Protein AF-A0A9E4PS44-F1 (afdb_monomer_lite)

pLDDT: mean 82.49, std 15.83, range [48.94, 97.69]

Sequence (52 aa):
MRDNPQTESAPIDESLEQAPSFTLPTVGGGTASLDSYLGQRNVVLVFYRAFW

Secondary structure (DSSP, 8-state):
---PPP-----------PPPP-EEE-TTS-EEEGGGGTTT--------S---

Radius of gyration: 19.04 Å; chains: 1; bounding box: 46×45×30 Å

Foldseek 3Di:
DDDDPPPPPDPPPPPPPDDDWDKDADPVRHIDIPVVCPPPDDDDDDDDDDDD

Structure (mmCIF, N/CA/C/O backbone):
data_AF-A0A9E4PS44-F1
#
_entry.id   AF-A0A9E4PS44-F1
#
loop_
_atom_site.group_PDB
_atom_site.id
_atom_site.type_symbol
_atom_site.label_atom_id
_atom_site.label_alt_id
_atom_site.label_comp_id
_atom_site.label_asym_id
_atom_site.label_entity_id
_atom_site.label_seq_id
_atom_site.pdbx_PDB_ins_code
_atom_site.Cartn_x
_atom_site.Cartn_y
_atom_site.Cartn_z
_atom_site.occupancy
_atom_site.B_iso_or_equiv
_atom_site.auth_seq_id
_atom_site.auth_comp_id
_atom_site.auth_asym_id
_atom_site.auth_atom_id
_atom_site.pdbx_PDB_model_num
ATOM 1 N N . MET A 1 1 ? -35.263 -38.454 5.905 1.00 48.94 1 MET A N 1
ATOM 2 C CA . MET A 1 1 ? -34.490 -37.665 6.881 1.00 48.94 1 MET A CA 1
ATOM 3 C C . MET A 1 1 ? -33.053 -37.695 6.390 1.00 48.94 1 MET A C 1
ATOM 5 O O . MET A 1 1 ? -32.451 -38.753 6.435 1.00 48.94 1 MET A O 1
ATOM 9 N N . ARG A 1 2 ? -32.592 -36.632 5.720 1.00 52.94 2 ARG A N 1
ATOM 10 C CA . ARG A 1 2 ? -31.181 -36.480 5.340 1.00 52.94 2 ARG A CA 1
ATOM 11 C C . ARG A 1 2 ? -30.603 -35.490 6.335 1.00 52.94 2 ARG A C 1
ATOM 13 O O . ARG A 1 2 ? -31.102 -34.369 6.399 1.00 52.94 2 ARG A O 1
ATOM 20 N N . ASP A 1 3 ? -29.640 -35.935 7.121 1.00 64.38 3 ASP A N 1
ATOM 21 C CA . ASP A 1 3 ? -28.892 -35.084 8.032 1.00 64.38 3 ASP A CA 1
ATOM 22 C C . ASP A 1 3 ? -28.167 -34.023 7.200 1.00 64.38 3 ASP A C 1
ATOM 24 O O . ASP A 1 3 ? -27.347 -34.330 6.334 1.00 64.38 3 ASP A O 1
ATOM 28 N N . ASN A 1 4 ? -28.562 -32.768 7.391 1.00 59.56 4 ASN A N 1
ATOM 29 C CA . ASN A 1 4 ? -27.861 -31.626 6.834 1.00 59.56 4 ASN A CA 1
ATOM 30 C C . ASN A 1 4 ? -26.541 -31.505 7.610 1.00 59.56 4 ASN A C 1
ATOM 32 O O . ASN A 1 4 ? -26.611 -31.335 8.830 1.00 59.56 4 ASN A O 1
ATOM 36 N N . PRO A 1 5 ? -25.358 -31.612 6.976 1.00 55.47 5 PRO A N 1
ATOM 37 C CA . PRO A 1 5 ? -24.113 -31.407 7.693 1.00 55.47 5 PRO A CA 1
ATOM 38 C C . PRO A 1 5 ? -24.117 -29.954 8.156 1.00 55.47 5 PRO A C 1
ATOM 40 O O . PRO A 1 5 ? -24.200 -29.034 7.341 1.00 55.47 5 PRO A O 1
ATOM 43 N N . GLN A 1 6 ? -24.124 -29.745 9.472 1.00 54.12 6 GLN A N 1
ATOM 44 C CA . GLN A 1 6 ? -23.956 -28.414 10.021 1.00 54.12 6 GLN A CA 1
ATOM 45 C C . GLN A 1 6 ? -22.648 -27.862 9.466 1.00 54.12 6 GLN A C 1
ATOM 47 O O . GLN A 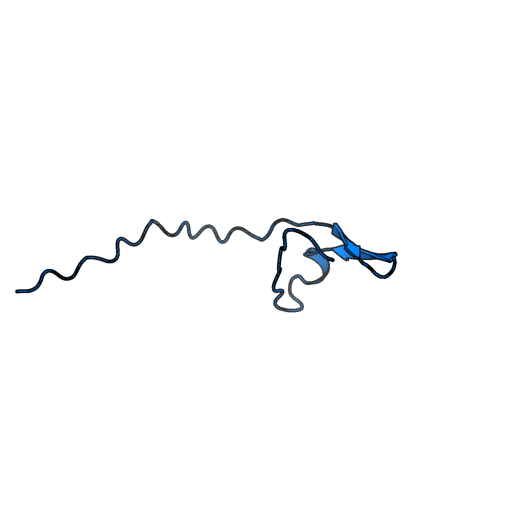1 6 ? -21.585 -28.443 9.670 1.00 54.12 6 GLN A O 1
ATOM 52 N N . THR A 1 7 ? -22.745 -26.752 8.740 1.00 59.59 7 THR A N 1
ATOM 53 C CA . THR A 1 7 ? -21.635 -25.830 8.555 1.00 59.59 7 THR A CA 1
ATOM 54 C C . THR A 1 7 ? -21.148 -25.486 9.956 1.00 59.59 7 THR A C 1
ATOM 56 O O . THR A 1 7 ? -21.783 -24.705 10.661 1.00 59.59 7 THR A O 1
ATOM 59 N N . GLU A 1 8 ? -20.092 -26.160 10.398 1.00 58.38 8 GLU A N 1
ATOM 60 C CA . GLU A 1 8 ? -19.398 -25.871 11.640 1.00 58.38 8 GLU A CA 1
ATOM 61 C C . GLU A 1 8 ? -18.761 -24.497 11.449 1.00 58.38 8 GLU A C 1
ATOM 63 O O . GLU A 1 8 ? -17.687 -24.343 10.871 1.00 58.38 8 GLU A O 1
ATOM 68 N N . SER A 1 9 ? -19.520 -23.466 11.812 1.00 61.97 9 SER A N 1
ATOM 69 C CA . SER A 1 9 ? -19.045 -22.101 11.937 1.00 61.97 9 SER A CA 1
ATOM 70 C C . SER A 1 9 ? -17.978 -22.115 13.017 1.00 61.97 9 SER A C 1
ATOM 72 O O . SER A 1 9 ? -18.293 -22.010 14.204 1.00 61.97 9 SER A O 1
ATOM 74 N N . ALA A 1 10 ? -16.722 -22.289 12.591 1.00 68.81 10 ALA A N 1
ATOM 75 C CA . ALA A 1 10 ? -15.560 -21.935 13.386 1.00 68.81 10 ALA A CA 1
ATOM 76 C C . ALA A 1 10 ? -15.854 -20.586 14.058 1.00 68.81 10 ALA A C 1
ATOM 78 O O . ALA A 1 10 ? -16.452 -19.726 13.398 1.00 68.81 10 ALA A O 1
ATOM 79 N N . PRO A 1 11 ? -15.509 -20.401 15.345 1.00 62.72 11 PRO A N 1
ATOM 80 C CA . PRO A 1 11 ? -15.710 -19.122 16.004 1.00 62.72 11 PRO A CA 1
ATOM 81 C C . PRO A 1 11 ? -15.020 -18.058 15.153 1.00 62.72 11 PRO A C 1
ATOM 83 O O . PRO A 1 11 ? -13.796 -18.035 15.041 1.00 62.72 11 PRO A O 1
ATOM 86 N N . ILE A 1 12 ? -15.827 -17.245 14.472 1.00 63.22 12 ILE A N 1
ATOM 87 C CA . ILE A 1 12 ? -15.354 -16.043 13.811 1.00 63.22 12 ILE A CA 1
ATOM 88 C C . ILE A 1 12 ? -14.913 -15.142 14.952 1.00 63.22 12 ILE A C 1
ATOM 90 O O . ILE A 1 12 ? -15.732 -14.657 15.728 1.00 63.22 12 ILE A O 1
ATOM 94 N N . ASP A 1 13 ? -13.605 -15.036 15.138 1.00 64.62 13 ASP A N 1
ATOM 95 C CA . ASP A 1 13 ? -13.047 -14.056 16.047 1.00 64.62 13 ASP A CA 1
ATOM 96 C C . ASP A 1 13 ? -13.390 -12.681 15.455 1.00 64.62 13 ASP A C 1
ATOM 98 O O . ASP A 1 13 ? -12.763 -12.215 14.509 1.00 64.62 13 ASP A O 1
ATOM 102 N N . GLU A 1 14 ? -14.492 -12.090 15.926 1.00 59.47 14 GLU A N 1
ATOM 103 C CA . GLU A 1 14 ? -14.983 -10.773 15.502 1.00 59.47 14 GLU A CA 1
ATOM 104 C C . GLU A 1 14 ? -14.151 -9.628 16.092 1.00 59.47 14 GLU A C 1
ATOM 106 O O . GLU A 1 14 ? -14.545 -8.459 16.018 1.00 59.47 14 GLU A O 1
ATOM 111 N N . SER A 1 15 ? -12.979 -9.922 16.661 1.00 64.06 15 SER A N 1
ATOM 112 C CA . SER A 1 15 ? -11.942 -8.910 16.730 1.00 64.06 15 SER A CA 1
ATOM 113 C C . SER A 1 15 ? -11.571 -8.568 15.286 1.00 64.06 15 SER A C 1
ATOM 115 O O . SER A 1 15 ? -10.816 -9.262 14.618 1.00 64.06 15 SER A O 1
ATOM 117 N N . LEU A 1 16 ? -12.216 -7.520 14.762 1.00 62.94 16 LEU A N 1
ATOM 118 C CA . LEU A 1 16 ? -11.902 -6.886 13.488 1.00 62.94 16 LEU A CA 1
ATOM 119 C C . LEU A 1 16 ? -10.442 -6.432 13.560 1.00 62.94 16 LEU A C 1
ATOM 121 O O . LEU A 1 16 ? -10.158 -5.284 13.907 1.00 62.94 16 LEU A O 1
ATOM 125 N N . GLU A 1 17 ? -9.517 -7.359 13.321 1.00 76.31 17 GLU A N 1
ATOM 126 C CA . GLU A 1 17 ? -8.096 -7.095 13.396 1.00 76.31 17 GLU A CA 1
ATOM 127 C C . GLU A 1 17 ? -7.787 -6.075 12.312 1.00 76.31 17 GLU A C 1
ATOM 129 O O . GLU A 1 17 ? -7.903 -6.323 11.107 1.00 76.31 17 GLU A O 1
ATOM 134 N N . GLN A 1 18 ? -7.462 -4.867 12.762 1.00 84.31 18 GLN A N 1
ATOM 135 C CA . GLN A 1 18 ? -7.028 -3.811 11.878 1.00 84.31 18 GLN A CA 1
ATOM 136 C C . GLN A 1 18 ? -5.795 -4.305 11.122 1.00 84.31 18 GLN A C 1
ATOM 138 O O . GLN A 1 18 ? -4.863 -4.845 11.721 1.00 84.31 18 GLN A O 1
ATOM 143 N N . ALA A 1 19 ? -5.792 -4.116 9.800 1.00 88.75 19 ALA A N 1
ATOM 144 C CA . ALA A 1 19 ? -4.657 -4.506 8.979 1.00 88.75 19 ALA A CA 1
ATOM 145 C C . ALA A 1 19 ? -3.365 -3.866 9.532 1.00 88.75 19 ALA A C 1
ATOM 147 O O . ALA A 1 19 ? -3.367 -2.658 9.796 1.00 88.75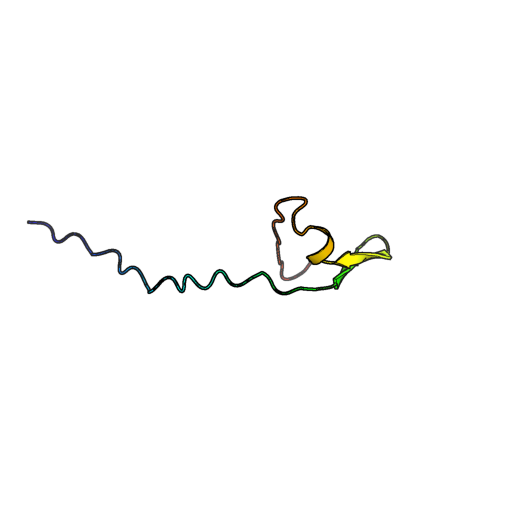 19 ALA A O 1
ATOM 148 N N . PRO A 1 20 ? -2.269 -4.633 9.695 1.00 90.94 20 PRO A N 1
ATOM 149 C CA . PRO A 1 20 ? -1.022 -4.092 10.212 1.00 90.94 20 PRO A CA 1
ATOM 150 C C . PRO A 1 20 ? -0.501 -2.958 9.335 1.00 90.94 20 PRO A C 1
ATOM 152 O O . PRO A 1 20 ? -0.395 -3.097 8.113 1.00 90.94 20 PRO A O 1
ATOM 155 N N . SER A 1 21 ? -0.123 -1.851 9.964 1.00 93.94 21 SER A N 1
ATOM 156 C CA . SER A 1 21 ? 0.542 -0.747 9.285 1.00 93.94 21 SER A CA 1
ATOM 157 C C . SER A 1 21 ? 1.894 -1.197 8.734 1.00 93.94 21 SER A C 1
ATOM 159 O O . SER A 1 21 ? 2.692 -1.836 9.420 1.00 93.94 21 SER A O 1
ATOM 161 N N . PHE A 1 22 ? 2.182 -0.827 7.489 1.00 95.56 22 PHE A N 1
ATOM 162 C CA . PHE A 1 22 ? 3.497 -1.015 6.888 1.00 95.56 22 PHE A CA 1
ATOM 163 C C . PHE A 1 22 ? 3.814 0.114 5.914 1.00 95.56 22 PHE A C 1
ATOM 165 O O . PHE A 1 22 ? 2.921 0.786 5.392 1.00 95.56 22 PHE A O 1
ATOM 172 N N . THR A 1 23 ? 5.108 0.292 5.652 1.00 97.62 23 THR A N 1
ATOM 173 C CA . THR A 1 23 ? 5.624 1.179 4.609 1.00 97.62 23 THR A CA 1
ATOM 174 C C . THR A 1 23 ? 6.606 0.407 3.745 1.00 97.62 23 THR A C 1
ATOM 176 O O . THR A 1 23 ? 7.520 -0.226 4.268 1.00 97.62 23 THR A O 1
ATOM 179 N N . LEU A 1 24 ? 6.413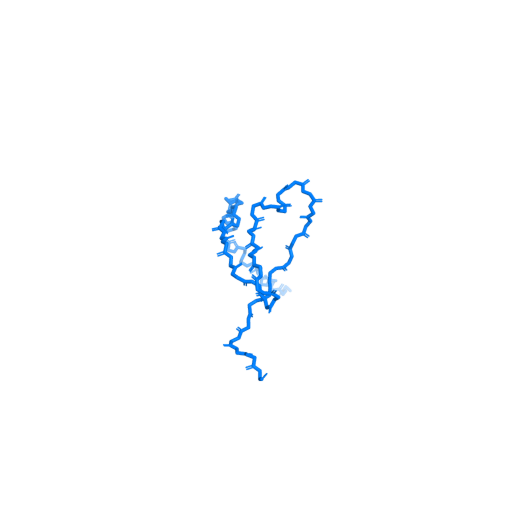 0.451 2.428 1.00 96.38 24 LEU A N 1
ATOM 180 C CA . LEU A 1 24 ? 7.234 -0.267 1.455 1.00 96.38 24 LEU A CA 1
ATOM 181 C C . LEU A 1 24 ? 7.718 0.674 0.345 1.00 96.38 24 LEU A C 1
ATOM 183 O O . LEU A 1 24 ? 7.020 1.635 0.006 1.00 96.38 24 LEU A O 1
ATOM 187 N N . PRO A 1 25 ? 8.894 0.411 -0.248 1.00 97.00 25 PRO A N 1
ATOM 188 C CA . PRO A 1 25 ? 9.308 1.083 -1.470 1.00 97.00 25 PRO A CA 1
ATOM 189 C C . PRO A 1 25 ? 8.394 0.695 -2.639 1.00 97.00 25 PRO A C 1
ATOM 191 O O . PRO A 1 25 ? 7.885 -0.424 -2.714 1.00 97.00 25 PRO A O 1
ATOM 194 N N . THR A 1 26 ? 8.207 1.620 -3.574 1.00 95.56 26 THR A N 1
ATOM 195 C CA . THR A 1 26 ? 7.484 1.379 -4.825 1.00 95.56 26 THR A CA 1
ATOM 196 C C . THR A 1 26 ? 8.463 1.191 -5.977 1.00 95.56 26 THR A C 1
ATOM 198 O O . THR A 1 26 ? 9.592 1.681 -5.950 1.00 95.56 26 THR A O 1
ATOM 201 N N . VAL A 1 27 ? 8.011 0.526 -7.043 1.00 91.50 27 VAL A N 1
ATOM 202 C CA . VAL A 1 27 ? 8.809 0.322 -8.266 1.00 91.50 27 VAL A CA 1
ATOM 203 C C . VAL A 1 27 ? 9.282 1.632 -8.915 1.00 91.50 27 VAL A C 1
ATOM 205 O O . VAL A 1 27 ? 10.287 1.637 -9.613 1.00 91.50 27 VAL A O 1
ATOM 208 N N . GLY A 1 28 ? 8.593 2.751 -8.663 1.00 92.62 28 GLY A N 1
ATOM 209 C CA . GLY A 1 28 ? 8.952 4.078 -9.175 1.00 92.62 28 GLY A CA 1
ATOM 210 C C . GLY A 1 28 ? 10.006 4.825 -8.349 1.00 92.62 28 GLY A C 1
ATOM 211 O O . GLY A 1 28 ? 10.241 5.999 -8.612 1.00 92.62 28 GLY A O 1
ATOM 212 N N . GLY A 1 29 ? 10.604 4.189 -7.334 1.00 93.88 29 GLY A N 1
ATOM 213 C CA . GLY A 1 29 ? 11.604 4.813 -6.458 1.00 93.88 29 GLY A CA 1
ATOM 214 C C . GLY A 1 29 ? 11.020 5.668 -5.327 1.00 93.88 29 GLY A C 1
ATOM 215 O O . GLY A 1 29 ? 11.763 6.381 -4.658 1.00 93.88 29 GLY A O 1
ATOM 216 N N . GLY A 1 30 ? 9.704 5.607 -5.107 1.00 96.81 30 GLY A N 1
ATOM 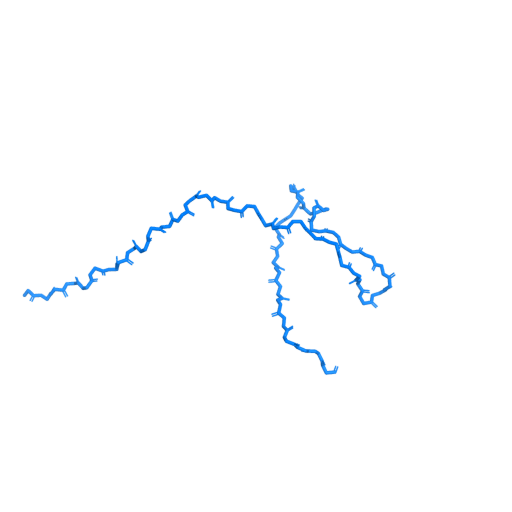217 C CA . GLY A 1 30 ? 9.033 6.250 -3.977 1.00 96.81 30 GLY A CA 1
ATOM 218 C C . GLY A 1 30 ? 8.768 5.282 -2.824 1.00 96.81 30 GLY A C 1
ATOM 219 O O . GLY A 1 30 ? 9.232 4.143 -2.819 1.00 96.81 30 GLY A O 1
ATOM 220 N N . THR A 1 31 ? 7.958 5.723 -1.867 1.00 97.69 31 THR A N 1
ATOM 221 C CA . THR A 1 31 ? 7.451 4.903 -0.761 1.00 97.69 31 THR A CA 1
ATOM 222 C C . THR A 1 31 ? 5.927 4.965 -0.704 1.00 97.69 31 THR A C 1
ATOM 224 O O . THR A 1 31 ? 5.315 5.946 -1.126 1.00 97.69 31 THR A O 1
ATOM 227 N N . ALA A 1 32 ? 5.307 3.899 -0.204 1.00 96.06 32 ALA A N 1
ATOM 228 C CA . ALA A 1 32 ? 3.875 3.823 0.051 1.00 96.06 32 ALA A CA 1
ATOM 229 C C . ALA A 1 32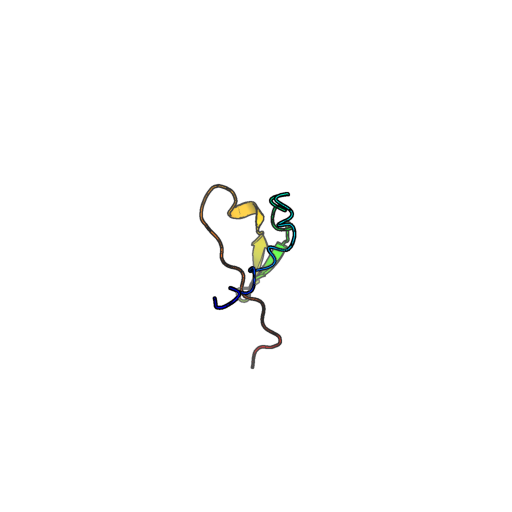 ? 3.625 3.261 1.454 1.00 96.06 32 ALA A C 1
ATOM 231 O O . ALA A 1 32 ? 4.199 2.233 1.817 1.00 96.06 32 ALA A O 1
ATOM 232 N N . SER A 1 33 ? 2.749 3.921 2.213 1.00 96.94 33 SER A N 1
ATOM 233 C CA . SER A 1 33 ? 2.318 3.499 3.549 1.00 96.94 33 SER A CA 1
ATOM 234 C C . SER A 1 33 ? 0.844 3.103 3.523 1.00 96.94 33 SER A C 1
ATOM 236 O O . SER A 1 33 ? 0.030 3.810 2.926 1.00 96.94 33 SER A O 1
ATOM 238 N N . LEU A 1 34 ? 0.484 1.996 4.180 1.00 95.19 34 LEU A N 1
ATOM 239 C CA . LEU A 1 34 ? -0.915 1.550 4.250 1.00 95.19 34 LEU A CA 1
ATOM 240 C C . LEU A 1 34 ? -1.805 2.591 4.950 1.00 95.19 34 LEU A C 1
ATOM 242 O O . LEU A 1 34 ? -2.919 2.861 4.500 1.00 95.19 34 LEU A O 1
ATOM 246 N N . ASP A 1 35 ? -1.275 3.242 5.986 1.00 95.25 35 ASP A N 1
ATOM 247 C CA . ASP A 1 35 ? -2.006 4.229 6.787 1.00 95.25 35 ASP A CA 1
ATOM 248 C C . ASP A 1 35 ? -2.460 5.446 5.973 1.00 95.25 35 ASP A C 1
ATOM 250 O O . ASP A 1 35 ? -3.476 6.066 6.281 1.00 95.25 35 ASP A O 1
ATOM 254 N N . SER A 1 36 ? -1.757 5.762 4.880 1.00 95.62 36 SER A N 1
ATOM 255 C CA . SER A 1 36 ? -2.110 6.869 3.988 1.00 95.62 36 SER A CA 1
ATOM 256 C C . SER A 1 36 ? -3.442 6.667 3.264 1.00 95.62 36 SER A C 1
ATOM 258 O O . SER A 1 36 ? -3.931 7.613 2.656 1.00 95.62 36 SER A O 1
ATOM 260 N N . TYR A 1 37 ? -4.027 5.467 3.313 1.00 94.56 37 TYR A N 1
ATOM 261 C CA . TYR A 1 37 ? -5.314 5.148 2.694 1.00 94.56 37 TYR A CA 1
ATOM 262 C C . TYR A 1 37 ? -6.471 5.039 3.696 1.00 94.56 37 TYR A C 1
ATOM 264 O O . TYR A 1 37 ? -7.628 4.939 3.274 1.00 94.56 37 TYR A O 1
ATOM 272 N N . LEU A 1 38 ? -6.191 5.094 5.004 1.00 92.25 38 LEU A N 1
ATOM 273 C CA . LEU A 1 38 ? -7.213 5.001 6.047 1.00 92.25 38 LEU A CA 1
ATOM 274 C C . LEU A 1 38 ? -8.265 6.103 5.884 1.00 92.25 38 LEU A C 1
ATOM 276 O O . LEU A 1 38 ? -7.941 7.276 5.707 1.00 92.25 38 LEU A O 1
ATOM 280 N N . GLY A 1 39 ? -9.541 5.710 5.912 1.00 91.06 39 GLY A N 1
ATOM 281 C CA . GLY A 1 39 ? -10.680 6.625 5.780 1.00 91.06 39 GLY A CA 1
ATOM 282 C C . GLY A 1 39 ? -10.838 7.286 4.404 1.00 91.06 39 GLY A C 1
ATOM 283 O O . GLY A 1 39 ? -11.771 8.060 4.217 1.00 91.06 39 GLY A O 1
ATOM 284 N N . GLN A 1 40 ? -9.961 6.993 3.438 1.00 93.44 40 GLN A N 1
ATOM 285 C CA . GLN A 1 40 ? -10.012 7.592 2.101 1.00 93.44 40 GLN A CA 1
ATOM 286 C C . GLN A 1 40 ? -10.606 6.644 1.065 1.00 93.44 40 GLN A C 1
ATOM 288 O O . GLN A 1 40 ?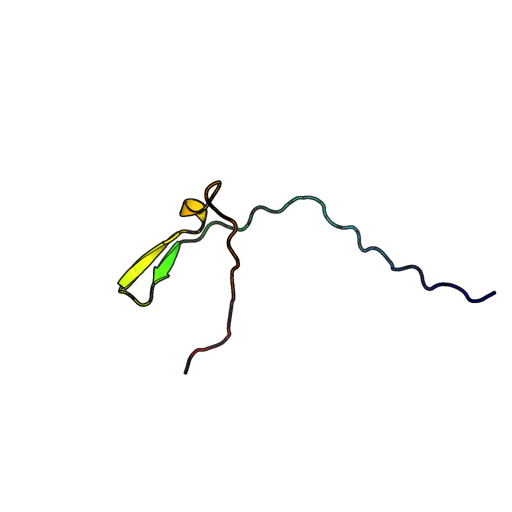 -11.408 7.061 0.232 1.00 93.44 40 GLN A O 1
ATOM 293 N N . ARG A 1 41 ? -10.177 5.377 1.071 1.00 91.81 41 ARG A N 1
ATOM 294 C CA . ARG A 1 41 ? -10.625 4.373 0.102 1.00 91.81 41 ARG A CA 1
ATOM 295 C C . ARG A 1 41 ? -10.422 2.959 0.629 1.00 91.81 41 ARG A C 1
ATOM 297 O O . ARG A 1 41 ? -9.524 2.714 1.429 1.00 91.81 41 ARG A O 1
ATOM 304 N N . ASN A 1 42 ? -11.202 2.025 0.096 1.00 93.56 42 ASN A N 1
ATOM 305 C CA . ASN A 1 42 ? -10.942 0.603 0.286 1.00 93.56 42 ASN A CA 1
ATOM 306 C C . ASN A 1 42 ? -9.660 0.211 -0.460 1.00 93.56 42 ASN A C 1
ATOM 308 O O . ASN A 1 42 ? -9.426 0.663 -1.584 1.00 93.56 42 ASN A O 1
ATOM 312 N N . VAL A 1 43 ? -8.845 -0.640 0.159 1.00 94.00 43 VAL A N 1
ATOM 313 C CA . VAL A 1 43 ? -7.571 -1.115 -0.391 1.00 94.00 43 VAL A CA 1
ATOM 314 C C . VAL A 1 43 ? -7.595 -2.634 -0.454 1.00 94.00 43 VAL A C 1
ATOM 316 O O . VAL A 1 43 ? -7.975 -3.292 0.510 1.00 94.00 43 VAL A O 1
ATOM 319 N N . VAL A 1 44 ? -7.168 -3.188 -1.588 1.00 94.88 44 VAL A N 1
ATOM 320 C CA . VAL A 1 44 ? -6.960 -4.628 -1.768 1.00 94.88 44 VAL A CA 1
ATOM 321 C C . VAL A 1 44 ? -5.461 -4.876 -1.880 1.00 94.88 44 VAL A C 1
ATOM 323 O O . VAL A 1 44 ? -4.804 -4.308 -2.753 1.00 94.88 44 VAL A O 1
ATOM 326 N N . LEU A 1 45 ? -4.920 -5.713 -0.994 1.00 93.94 45 LEU A N 1
ATOM 327 C CA . LEU A 1 45 ? -3.513 -6.110 -0.997 1.00 93.94 45 LEU A CA 1
ATOM 328 C C . LEU A 1 45 ? -3.363 -7.475 -1.669 1.00 93.94 45 LEU A C 1
ATOM 330 O O . LEU A 1 45 ? -4.018 -8.439 -1.281 1.00 93.94 45 LEU A O 1
ATOM 334 N N . VAL A 1 46 ? -2.483 -7.556 -2.667 1.00 94.94 46 VAL A N 1
ATOM 335 C CA . VAL A 1 46 ? -2.180 -8.797 -3.388 1.00 94.94 46 VAL A CA 1
ATOM 336 C C . VAL A 1 46 ? -0.708 -9.135 -3.181 1.00 94.94 46 VAL A C 1
ATOM 338 O O . VAL A 1 46 ? 0.170 -8.446 -3.697 1.00 94.94 46 VAL A O 1
ATOM 341 N N . PHE A 1 47 ? -0.444 -10.204 -2.430 1.00 93.69 47 PHE A N 1
ATOM 342 C CA . PHE A 1 47 ? 0.899 -10.744 -2.229 1.00 93.69 47 PHE A CA 1
ATOM 343 C C . PHE A 1 47 ? 1.163 -11.866 -3.234 1.00 93.69 47 PHE A C 1
ATOM 345 O O . PHE A 1 47 ? 0.330 -12.750 -3.427 1.00 93.69 47 PHE A O 1
ATOM 352 N N . TYR A 1 48 ? 2.334 -11.849 -3.860 1.00 93.56 48 TYR A N 1
ATOM 353 C CA . TYR A 1 48 ? 2.767 -12.868 -4.811 1.00 93.56 48 TYR A CA 1
ATOM 354 C C . TYR A 1 48 ? 4.220 -13.261 -4.528 1.00 93.56 48 TYR A C 1
ATOM 356 O O . TYR A 1 48 ? 4.991 -12.488 -3.967 1.00 93.56 48 TYR A O 1
ATOM 364 N N . ARG A 1 49 ? 4.591 -14.497 -4.880 1.00 93.38 49 ARG A N 1
ATOM 365 C CA . ARG A 1 49 ? 5.872 -15.098 -4.470 1.00 93.38 49 ARG A CA 1
ATOM 366 C C . ARG A 1 49 ? 7.089 -14.497 -5.179 1.00 93.38 49 ARG A C 1
ATOM 368 O O . ARG A 1 49 ? 8.157 -14.427 -4.583 1.00 93.38 49 ARG A O 1
ATOM 375 N N . ALA A 1 50 ? 6.945 -14.139 -6.450 1.00 89.00 50 ALA A N 1
ATOM 376 C CA . ALA A 1 50 ? 8.013 -13.581 -7.272 1.00 89.00 50 ALA A CA 1
ATOM 377 C C . ALA A 1 50 ? 7.425 -12.875 -8.499 1.00 89.00 50 ALA A C 1
ATOM 379 O O . ALA A 1 50 ? 6.321 -13.211 -8.935 1.00 89.00 50 ALA A O 1
ATOM 380 N N . PHE A 1 51 ? 8.184 -11.934 -9.054 1.00 82.50 51 PHE A N 1
ATOM 381 C CA . PHE A 1 51 ? 7.957 -11.371 -10.383 1.00 82.50 51 PHE A CA 1
ATOM 382 C C . PHE A 1 51 ? 9.060 -11.858 -11.333 1.00 82.50 51 PHE A C 1
ATOM 384 O O . PHE A 1 51 ? 10.143 -12.228 -10.872 1.00 82.50 51 PHE A O 1
ATOM 391 N N . TRP A 1 52 ? 8.745 -11.912 -12.628 1.00 73.69 52 TRP A N 1
ATOM 392 C CA . TRP A 1 52 ? 9.667 -12.311 -13.696 1.00 73.69 52 TRP A CA 1
ATOM 393 C C . TRP A 1 52 ? 10.454 -11.112 -14.217 1.00 73.69 52 TRP A C 1
ATOM 395 O O . TRP A 1 52 ? 9.847 -10.018 -14.293 1.00 73.69 52 TRP A O 1
#